Protein AF-A0A1I4BAZ9-F1 (afdb_monomer_lite)

pLDDT: mean 80.45, std 16.32, range [43.22, 97.88]

Radius of gyration: 37.81 Å; chains: 1; bounding box: 93×42×81 Å

Sequence (143 aa):
MADNDIRTERDSPAAAGTAEGVRMNPSLPPLSSFLSPGDDHRLRDMLAFAMAVEAGRPLAPNGLDTLRRDADAALEGYAFRSLHNRVEEIRLAAVQEHIGRLRAPPGFVTLVNANLVALVLLAAAAALGWRHYGPALVAWVGS

Foldseek 3Di:
DDDDDDDDPDDDDDPPPPPPDPPPPPQQDDLVVQDDPDPVCRQLSVQLSVVSVVVVDRDDPPNSVVSSVVSVVVVVVVVVVVVVVVVVVVVVVVVVVVCVPDDDDPDPVRVVVVVVVVVVVVVVVVVVCCVVCVVVVVVVVVD

Organism: NCBI:txid1123062

Structure (mmCIF, N/CA/C/O backbone):
data_AF-A0A1I4BAZ9-F1
#
_entry.id   AF-A0A1I4BAZ9-F1
#
loop_
_atom_site.group_PDB
_atom_site.id
_atom_site.type_symbol
_atom_site.label_atom_id
_atom_site.label_alt_id
_atom_site.label_comp_id
_atom_site.label_asym_id
_atom_site.label_entity_id
_atom_site.label_seq_id
_atom_site.pdbx_PDB_ins_code
_atom_site.Cartn_x
_atom_site.Cartn_y
_atom_site.Cartn_z
_atom_site.occupancy
_atom_site.B_iso_or_equiv
_atom_site.auth_seq_id
_atom_site.auth_comp_id
_atom_site.auth_asym_id
_atom_site.auth_atom_id
_atom_site.pdbx_PDB_model_num
ATOM 1 N N . MET A 1 1 ? -7.358 -32.142 -22.801 1.00 48.44 1 MET A N 1
ATOM 2 C CA . MET A 1 1 ? -8.438 -33.019 -22.314 1.00 48.44 1 MET A CA 1
ATOM 3 C C . MET A 1 1 ? -7.853 -33.860 -21.192 1.00 48.44 1 MET A C 1
ATOM 5 O O . MET A 1 1 ? -7.241 -34.884 -21.448 1.00 48.44 1 MET A O 1
ATOM 9 N N . ALA A 1 2 ? -7.907 -33.306 -19.985 1.00 49.78 2 ALA A N 1
ATOM 10 C CA . ALA A 1 2 ? -7.611 -33.957 -18.717 1.00 49.78 2 ALA A CA 1
ATOM 11 C C . ALA A 1 2 ? -8.390 -33.143 -17.678 1.00 49.78 2 ALA A C 1
ATOM 13 O O . ALA A 1 2 ? -8.004 -32.020 -17.352 1.00 49.78 2 ALA A O 1
ATOM 14 N N . ASP A 1 3 ? -9.559 -33.673 -17.323 1.00 46.81 3 ASP A N 1
ATOM 15 C CA . ASP A 1 3 ? -10.382 -33.255 -16.192 1.00 46.81 3 ASP A CA 1
ATOM 16 C C . ASP A 1 3 ? -9.546 -33.319 -14.918 1.00 46.81 3 ASP A C 1
ATOM 18 O O . ASP A 1 3 ? -8.847 -34.307 -14.687 1.00 46.81 3 ASP A O 1
ATOM 22 N N . ASN A 1 4 ? -9.635 -32.290 -14.080 1.00 58.25 4 ASN A N 1
ATOM 23 C CA . ASN A 1 4 ? -9.229 -32.414 -12.689 1.00 58.25 4 ASN A CA 1
ATOM 24 C C . ASN A 1 4 ? -10.391 -31.938 -11.824 1.00 58.25 4 ASN A C 1
ATOM 26 O O . ASN A 1 4 ? -10.557 -30.758 -11.516 1.00 58.25 4 ASN A O 1
ATOM 30 N N . ASP A 1 5 ? -11.237 -32.920 -11.555 1.00 52.50 5 ASP A N 1
ATOM 31 C CA . ASP A 1 5 ? -12.464 -32.874 -10.793 1.00 52.50 5 ASP A CA 1
ATOM 32 C C . ASP A 1 5 ? -12.110 -33.230 -9.341 1.00 52.50 5 ASP A C 1
ATOM 34 O O . ASP A 1 5 ? -11.953 -34.398 -9.001 1.00 52.50 5 ASP A O 1
ATOM 38 N N . ILE A 1 6 ? -11.903 -32.224 -8.485 1.00 53.84 6 ILE A N 1
ATOM 39 C CA . ILE A 1 6 ? -11.916 -32.407 -7.023 1.00 53.84 6 ILE A CA 1
ATOM 40 C C . ILE A 1 6 ? -12.786 -31.308 -6.418 1.00 53.84 6 ILE A C 1
ATOM 42 O O . ILE A 1 6 ? -12.346 -30.351 -5.781 1.00 53.84 6 ILE A O 1
ATOM 46 N N . ARG A 1 7 ? -14.082 -31.460 -6.668 1.00 53.50 7 ARG A N 1
ATOM 47 C CA . ARG A 1 7 ? -15.137 -31.062 -5.742 1.00 53.50 7 ARG A CA 1
ATOM 48 C C . ARG A 1 7 ? -15.241 -32.169 -4.683 1.00 53.50 7 ARG A C 1
ATOM 50 O O . ARG A 1 7 ? -15.092 -33.340 -5.019 1.00 53.50 7 ARG A O 1
ATOM 57 N N . THR A 1 8 ? -15.626 -31.796 -3.461 1.00 51.78 8 THR A N 1
ATOM 58 C CA . THR A 1 8 ? -16.147 -32.673 -2.381 1.00 51.78 8 THR A CA 1
ATOM 59 C C . THR A 1 8 ? -15.177 -33.050 -1.249 1.00 51.78 8 THR A C 1
ATOM 61 O O . THR A 1 8 ? -14.932 -34.216 -0.988 1.00 51.78 8 THR A O 1
ATOM 64 N N . GLU A 1 9 ? -14.744 -32.053 -0.473 1.00 45.75 9 GLU A N 1
ATOM 65 C CA . GLU A 1 9 ? -14.636 -32.198 0.992 1.00 45.75 9 GLU A CA 1
ATOM 66 C C . GLU A 1 9 ? -15.416 -31.048 1.652 1.00 45.75 9 GLU A C 1
ATOM 68 O O . GLU A 1 9 ? -14.879 -30.090 2.203 1.00 45.75 9 GLU A O 1
ATOM 73 N N . ARG A 1 10 ? -16.742 -31.108 1.507 1.00 52.75 10 ARG A N 1
ATOM 74 C CA . ARG A 1 10 ? -17.669 -30.576 2.507 1.00 52.75 10 ARG A CA 1
ATOM 75 C C . ARG A 1 10 ? -18.222 -31.775 3.264 1.00 52.75 10 ARG A C 1
ATOM 77 O O . ARG A 1 10 ? -18.511 -32.792 2.644 1.00 52.75 10 ARG A O 1
ATOM 84 N N . ASP A 1 11 ? -18.399 -31.565 4.561 1.00 46.97 11 ASP A N 1
ATOM 85 C CA . ASP A 1 11 ? -19.105 -32.403 5.532 1.00 46.97 11 ASP A CA 1
ATOM 86 C C . ASP A 1 11 ? -18.276 -33.484 6.237 1.00 46.97 11 ASP A C 1
ATOM 88 O O . ASP A 1 11 ? -18.336 -34.671 5.937 1.00 46.97 11 ASP A O 1
ATOM 92 N N . SER A 1 12 ? -17.596 -33.050 7.302 1.00 54.53 12 SER A N 1
ATOM 93 C CA . SER A 1 12 ? -17.443 -33.865 8.507 1.00 54.53 12 SER A CA 1
ATOM 94 C C . SER A 1 12 ? -18.039 -33.090 9.691 1.00 54.53 12 SER A C 1
ATOM 96 O O . SER A 1 12 ? -17.448 -32.098 10.130 1.00 54.53 12 SER A O 1
ATOM 98 N N . PRO A 1 13 ? -19.246 -33.447 10.168 1.00 56.94 13 PRO A N 1
ATOM 99 C CA . PRO A 1 13 ? -19.815 -32.892 11.383 1.00 56.94 13 PRO A CA 1
ATOM 100 C C . PRO A 1 13 ? -19.399 -33.727 12.606 1.00 56.94 13 PRO A C 1
ATOM 102 O O . PRO A 1 13 ? -19.162 -34.926 12.512 1.00 56.94 13 PRO A O 1
ATOM 105 N N . ALA A 1 14 ? -19.423 -33.075 13.770 1.00 48.97 14 ALA A N 1
ATOM 106 C CA . ALA A 1 14 ? -19.336 -33.658 15.111 1.00 48.97 14 ALA A CA 1
ATOM 107 C C . ALA A 1 14 ? -17.937 -34.032 15.642 1.00 48.97 14 ALA A C 1
ATOM 109 O O . ALA A 1 14 ? -17.623 -35.188 15.904 1.00 48.97 14 ALA A O 1
ATOM 110 N N . ALA A 1 15 ? -17.185 -33.004 16.036 1.00 46.72 15 ALA A N 1
ATOM 111 C CA . ALA A 1 15 ? -16.660 -32.998 17.398 1.00 46.72 15 ALA A CA 1
ATOM 112 C C . ALA A 1 15 ? -17.481 -31.978 18.188 1.00 46.72 15 ALA A C 1
ATOM 114 O O . ALA A 1 15 ? -17.229 -30.775 18.143 1.00 46.72 15 ALA A O 1
ATOM 115 N N . ALA A 1 16 ? -18.521 -32.475 18.861 1.00 50.88 16 ALA A N 1
ATOM 116 C CA . ALA A 1 16 ? -19.204 -31.766 19.928 1.00 50.88 16 ALA A CA 1
ATOM 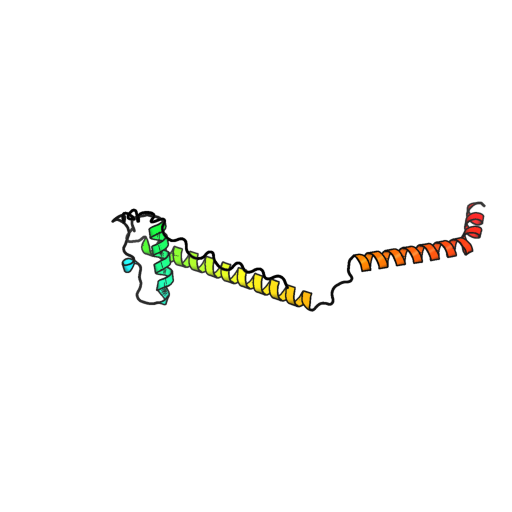117 C C . ALA A 1 16 ? -18.197 -31.558 21.068 1.00 50.88 16 ALA A C 1
ATOM 119 O O . ALA A 1 16 ? -18.148 -32.317 22.032 1.00 50.88 16 ALA A O 1
ATOM 120 N N . GLY A 1 17 ? -17.347 -30.543 20.913 1.00 47.84 17 GLY A N 1
ATOM 121 C CA . GLY A 1 17 ? -16.691 -29.890 22.025 1.00 47.84 17 GLY A CA 1
ATOM 122 C C . GLY A 1 17 ? -17.799 -29.257 22.837 1.00 47.84 17 GLY A C 1
ATOM 123 O O . GLY A 1 17 ? -18.375 -28.247 22.436 1.00 47.84 17 GLY A O 1
ATOM 124 N N . THR A 1 18 ? -18.161 -29.954 23.906 1.00 43.22 18 THR A N 1
ATOM 125 C CA . THR A 1 18 ? -18.930 -29.491 25.049 1.00 43.22 18 THR A CA 1
ATOM 126 C C . THR A 1 18 ? -18.862 -27.973 25.131 1.00 43.22 18 THR A C 1
ATOM 128 O O . THR A 1 18 ? -17.780 -27.411 25.296 1.00 43.22 18 THR A O 1
ATOM 131 N N . ALA A 1 19 ? -20.016 -27.317 24.988 1.00 47.78 19 ALA A N 1
ATOM 132 C CA . ALA A 1 19 ? -20.206 -25.946 25.424 1.00 47.78 19 ALA A CA 1
ATOM 133 C C . ALA A 1 19 ? -19.996 -25.937 26.942 1.00 47.78 19 ALA A C 1
ATOM 135 O O . ALA A 1 19 ? -20.938 -25.989 27.731 1.00 47.78 19 ALA A O 1
ATOM 136 N N . GLU A 1 20 ? -18.732 -25.990 27.345 1.00 45.12 20 GLU A N 1
ATOM 137 C CA . GLU A 1 20 ? -18.284 -25.722 28.688 1.00 45.12 20 GLU A CA 1
ATOM 138 C C . GLU A 1 20 ? -18.695 -24.283 28.920 1.00 45.12 20 GLU A C 1
ATOM 140 O O . GLU A 1 20 ? -18.158 -23.358 28.308 1.00 45.12 20 GLU A O 1
ATOM 145 N N . GLY A 1 21 ? -19.799 -24.143 29.657 1.00 49.03 21 GLY A N 1
ATOM 146 C CA . GLY A 1 21 ? -20.465 -22.879 29.862 1.00 49.03 21 GLY A CA 1
ATOM 147 C C . GLY A 1 21 ? -19.416 -21.836 30.183 1.00 49.03 21 GLY A C 1
ATOM 148 O O . GLY A 1 21 ? -18.731 -21.946 31.203 1.00 49.03 21 GLY A O 1
ATOM 149 N N . VAL A 1 22 ? -19.300 -20.842 29.298 1.00 51.00 22 VAL A N 1
ATOM 150 C CA . VAL A 1 22 ? -18.713 -19.552 29.629 1.00 51.00 22 VAL A CA 1
ATOM 151 C C . VAL A 1 22 ? -19.459 -19.139 30.883 1.00 51.00 22 VAL A C 1
ATOM 153 O O . VAL A 1 22 ? -20.616 -18.720 30.818 1.00 51.00 22 VAL A O 1
ATOM 156 N N . ARG A 1 23 ? -18.850 -19.398 32.045 1.00 50.19 23 ARG A N 1
ATOM 157 C CA . ARG A 1 23 ? -19.359 -18.952 33.329 1.00 50.19 23 ARG A CA 1
ATOM 158 C C . ARG A 1 23 ? -19.382 -17.446 33.178 1.00 50.19 23 ARG A C 1
ATOM 160 O O . ARG A 1 23 ? -18.326 -16.821 33.238 1.00 50.19 23 ARG A O 1
ATOM 167 N N . MET A 1 24 ? -20.554 -16.892 32.863 1.00 48.84 24 MET A N 1
ATOM 168 C CA . MET A 1 24 ? -20.746 -15.455 32.821 1.00 48.84 24 MET A CA 1
ATOM 169 C C . MET A 1 24 ? -20.295 -14.967 34.183 1.00 48.84 24 MET A C 1
ATOM 171 O O . MET A 1 24 ? -20.923 -15.275 35.196 1.00 48.84 24 MET A O 1
ATOM 175 N N . ASN A 1 25 ? -19.146 -14.302 34.212 1.00 50.56 25 ASN A N 1
ATOM 176 C CA . ASN A 1 25 ? -18.679 -13.650 35.410 1.00 50.56 25 ASN A CA 1
ATOM 177 C C . ASN A 1 25 ? -19.767 -12.610 35.725 1.00 50.56 25 ASN A C 1
ATOM 179 O O . ASN A 1 25 ? -19.992 -11.727 34.891 1.00 50.56 25 ASN A O 1
ATOM 183 N N . PRO A 1 26 ? -20.496 -12.714 36.852 1.00 55.41 26 PRO A N 1
ATOM 184 C CA . PRO A 1 26 ? -21.642 -11.847 37.150 1.00 55.41 26 PRO A CA 1
ATOM 185 C C . PRO A 1 26 ? -21.246 -10.373 37.368 1.00 55.41 26 PRO A C 1
ATOM 187 O O . PRO A 1 26 ? -22.077 -9.548 37.728 1.00 55.41 26 PRO A O 1
ATOM 190 N N . SER A 1 27 ? -19.970 -10.046 37.163 1.00 62.97 27 SER A N 1
ATOM 191 C CA . SER A 1 27 ? -19.364 -8.724 37.250 1.00 62.97 27 SER A CA 1
ATOM 192 C C . SER A 1 27 ? -19.258 -7.989 35.909 1.00 62.97 27 SER A C 1
ATOM 194 O O . SER A 1 27 ? -18.817 -6.838 35.898 1.00 62.97 27 SER A O 1
ATOM 196 N N . LEU A 1 28 ? -19.628 -8.617 34.785 1.00 64.31 28 LEU A N 1
ATOM 197 C CA . LEU A 1 28 ? -19.595 -7.952 33.483 1.00 64.31 28 LEU A CA 1
ATOM 198 C C . LEU A 1 28 ? -20.835 -7.060 33.291 1.00 64.31 28 LEU A C 1
ATOM 200 O O . LEU A 1 28 ? -21.960 -7.509 33.524 1.00 64.31 28 LEU A O 1
ATOM 204 N N . PRO A 1 29 ? -20.655 -5.800 32.859 1.00 73.38 29 PRO A N 1
ATOM 205 C CA . PRO A 1 29 ? -21.768 -4.897 32.595 1.00 73.38 29 PRO A CA 1
ATOM 206 C C . PRO A 1 29 ? -22.611 -5.397 31.405 1.00 73.38 29 PRO A C 1
ATOM 208 O O . PRO A 1 29 ? -22.056 -5.923 30.437 1.00 73.38 29 PRO A O 1
ATOM 211 N N . PRO A 1 30 ? -23.947 -5.244 31.434 1.00 81.50 30 PRO A N 1
ATOM 212 C CA . PRO A 1 30 ? -24.805 -5.669 30.333 1.00 81.50 30 PRO A CA 1
ATOM 213 C C . PRO A 1 30 ? -24.616 -4.771 29.101 1.00 81.50 30 PRO A C 1
ATOM 215 O O . PRO A 1 30 ? -24.491 -3.559 29.228 1.00 81.50 30 PRO A O 1
ATOM 218 N N . LEU A 1 31 ? -24.676 -5.332 27.886 1.00 80.50 31 LEU A N 1
ATOM 219 C CA . LEU A 1 31 ? -24.537 -4.565 26.631 1.00 80.50 31 LEU A CA 1
ATOM 220 C C . LEU A 1 31 ? -25.509 -3.373 26.549 1.00 80.50 31 LEU A C 1
ATOM 222 O O . LEU A 1 31 ? -25.163 -2.316 26.028 1.00 80.50 31 LEU A O 1
ATOM 226 N N . SER A 1 32 ? -26.711 -3.516 27.109 1.00 83.06 32 SER A N 1
ATOM 227 C CA . SER A 1 32 ? -27.712 -2.449 27.156 1.00 83.06 32 SER A CA 1
ATOM 228 C C . SER A 1 32 ? -27.247 -1.194 27.899 1.00 83.06 32 SER A C 1
ATOM 230 O O . SER A 1 32 ? -27.750 -0.119 27.592 1.00 83.06 32 SER A O 1
ATOM 232 N N . SER A 1 33 ? -26.279 -1.283 28.822 1.00 79.00 33 SER A N 1
ATOM 233 C CA . SER A 1 33 ? -25.729 -0.104 29.507 1.00 79.00 33 SER A CA 1
ATOM 234 C C . SER A 1 33 ? -24.764 0.708 28.641 1.00 79.00 33 SER A C 1
ATOM 236 O O . SER A 1 33 ? -24.425 1.830 29.005 1.00 79.00 33 SER A O 1
ATOM 238 N N . PHE A 1 34 ? -24.302 0.151 27.518 1.00 79.56 34 PHE A N 1
ATOM 239 C CA . PHE A 1 34 ? -23.405 0.833 26.583 1.00 79.56 34 PHE A CA 1
ATOM 240 C C . PHE A 1 34 ? -24.150 1.502 25.437 1.00 79.56 34 PHE A C 1
ATOM 242 O O . PHE A 1 34 ? -23.650 2.493 24.912 1.00 79.56 34 PHE A O 1
ATOM 249 N N . LEU A 1 35 ? -25.315 0.980 25.051 1.00 85.25 35 LEU A N 1
ATOM 250 C CA . LEU A 1 35 ? -26.034 1.432 23.864 1.00 85.25 35 LEU A CA 1
ATOM 251 C C . LEU A 1 35 ? -26.648 2.818 24.076 1.00 85.25 35 LEU A C 1
ATOM 253 O O . LEU A 1 35 ? -27.583 2.994 24.857 1.00 85.25 35 LEU A O 1
ATOM 257 N N . SER A 1 36 ? -26.137 3.796 23.336 1.00 83.62 36 SER A N 1
ATOM 258 C CA . SER A 1 36 ? -26.752 5.113 23.200 1.00 83.62 36 SER A CA 1
ATOM 259 C C . SER A 1 36 ? -27.933 5.045 22.221 1.00 83.62 36 SER A C 1
ATOM 261 O O . SER A 1 36 ? -27.903 4.255 21.275 1.00 83.62 36 SER A O 1
ATOM 263 N N . PRO A 1 37 ? -28.979 5.867 22.399 1.00 80.44 37 PRO A N 1
ATOM 264 C CA . PRO A 1 37 ? -30.038 5.976 21.404 1.00 80.44 37 PRO A CA 1
ATOM 265 C C . PRO A 1 37 ? -29.481 6.582 20.103 1.00 80.44 37 PRO A C 1
ATOM 267 O O . PRO A 1 37 ? -28.934 7.683 20.120 1.00 80.44 37 PRO A O 1
ATOM 270 N N . GLY A 1 38 ? -29.634 5.861 18.988 1.00 79.38 38 GLY A N 1
ATOM 271 C CA . GLY A 1 38 ? -29.206 6.285 17.648 1.00 79.38 38 GLY A CA 1
ATOM 272 C C . GLY A 1 38 ? -28.196 5.338 16.992 1.00 79.38 38 GLY A C 1
ATOM 273 O O . GLY A 1 38 ? -27.339 4.757 17.658 1.00 79.38 38 GLY A O 1
ATOM 274 N N . ASP A 1 39 ? -28.292 5.184 15.669 1.00 80.31 39 ASP A N 1
ATOM 275 C CA . ASP A 1 39 ? -27.444 4.255 14.907 1.00 80.31 39 ASP A CA 1
ATOM 276 C C . ASP A 1 39 ? -25.990 4.742 14.773 1.00 80.31 39 ASP A C 1
ATOM 278 O O . ASP A 1 39 ? -25.069 3.923 14.754 1.00 80.31 39 ASP A O 1
ATOM 282 N N . ASP A 1 40 ? -25.762 6.058 14.783 1.00 83.94 40 ASP A N 1
ATOM 283 C CA . ASP A 1 40 ? -24.436 6.666 14.584 1.00 83.94 40 ASP A CA 1
ATOM 284 C C . ASP A 1 40 ? -23.436 6.325 15.702 1.00 83.94 40 ASP A C 1
ATOM 286 O O . ASP A 1 40 ? -22.225 6.286 15.488 1.00 83.94 40 ASP A O 1
ATOM 290 N N . HIS A 1 41 ? -23.929 6.036 16.908 1.00 89.31 41 HIS A N 1
ATOM 291 C CA . HIS A 1 41 ? -23.098 5.683 18.065 1.00 89.31 41 HIS A CA 1
ATOM 292 C C . HIS A 1 41 ? -22.993 4.178 18.295 1.00 89.31 41 HIS A C 1
ATOM 294 O O . HIS A 1 41 ? -22.190 3.730 19.114 1.00 89.31 41 HIS A O 1
ATOM 300 N N . ARG A 1 42 ? -23.760 3.382 17.546 1.00 90.00 42 ARG A N 1
ATOM 301 C CA . ARG A 1 42 ? -23.883 1.944 17.769 1.00 90.00 42 ARG A CA 1
ATOM 302 C C . ARG A 1 42 ? -22.561 1.213 17.580 1.00 90.00 42 ARG A C 1
ATOM 304 O O . ARG A 1 42 ? -22.226 0.355 18.389 1.00 90.00 42 ARG A O 1
ATOM 311 N N . LEU A 1 43 ? -21.795 1.563 16.546 1.00 91.06 43 LEU A N 1
ATOM 312 C CA . LEU A 1 43 ? -20.502 0.928 16.276 1.00 91.06 43 LEU A CA 1
ATOM 313 C C . LEU A 1 43 ? -19.487 1.225 17.388 1.00 91.06 43 LEU A C 1
ATOM 315 O O . LEU A 1 43 ? -18.819 0.312 17.872 1.00 91.06 43 LEU A O 1
ATOM 319 N N . ARG A 1 44 ? -19.422 2.488 17.825 1.00 93.12 44 ARG A N 1
ATOM 320 C CA . ARG A 1 44 ? -18.574 2.916 18.942 1.00 93.12 44 ARG A CA 1
ATOM 321 C C . ARG A 1 44 ? -18.946 2.187 20.224 1.00 93.12 44 ARG A C 1
ATOM 323 O O . ARG A 1 44 ? -18.071 1.650 20.893 1.00 93.12 44 ARG A O 1
ATOM 330 N N . ASP A 1 45 ? -20.231 2.150 20.555 1.00 91.50 45 ASP A N 1
ATOM 331 C CA . ASP A 1 45 ? -20.718 1.547 21.792 1.00 91.50 45 ASP A CA 1
ATOM 332 C C . ASP A 1 45 ? -20.513 0.022 21.798 1.00 91.50 45 ASP A C 1
ATOM 334 O O . ASP A 1 45 ? -20.137 -0.546 22.824 1.00 91.50 45 ASP A O 1
ATOM 338 N N . MET A 1 46 ? -20.659 -0.643 20.643 1.00 92.56 46 MET A N 1
ATOM 339 C CA . MET A 1 46 ? -20.314 -2.061 20.485 1.00 92.56 46 MET A CA 1
ATOM 340 C C . MET A 1 46 ? -18.814 -2.319 20.656 1.00 92.56 46 MET A C 1
ATOM 342 O O . MET A 1 46 ? -18.440 -3.297 21.303 1.00 92.56 46 MET A O 1
ATOM 346 N N . LEU A 1 47 ? -17.953 -1.455 20.114 1.00 92.88 47 LEU A N 1
ATOM 347 C CA . LEU A 1 47 ? -16.506 -1.595 20.268 1.00 92.88 47 LEU A CA 1
ATOM 348 C C . LEU A 1 47 ? -16.061 -1.316 21.712 1.00 92.88 47 LEU A C 1
ATOM 350 O O . LEU A 1 47 ? -15.266 -2.073 22.261 1.00 92.88 47 LEU A O 1
ATOM 354 N N . ALA A 1 48 ? -16.615 -0.283 22.351 1.00 90.25 48 ALA A N 1
ATOM 355 C CA . ALA A 1 48 ? -16.380 0.029 23.761 1.00 90.25 48 ALA A CA 1
ATOM 356 C C . ALA A 1 48 ? -16.781 -1.141 24.672 1.00 90.25 48 ALA A C 1
ATOM 358 O O . ALA A 1 48 ? -16.038 -1.498 25.586 1.00 90.25 48 ALA A O 1
ATOM 359 N N . PHE A 1 49 ? -17.920 -1.781 24.389 1.00 90.50 49 PHE A N 1
ATOM 360 C CA . PHE A 1 49 ? -18.339 -2.996 25.081 1.00 90.50 49 PHE A CA 1
ATOM 361 C C . PHE A 1 49 ? -17.367 -4.159 24.847 1.00 90.50 49 PHE A C 1
ATOM 363 O O . PHE A 1 49 ? -16.954 -4.805 25.807 1.00 90.50 49 PHE A O 1
ATOM 370 N N . ALA A 1 50 ? -16.964 -4.414 23.599 1.00 90.94 50 ALA A N 1
ATOM 371 C CA . ALA A 1 50 ? -16.018 -5.483 23.280 1.00 90.94 50 ALA A CA 1
ATOM 372 C C . ALA A 1 50 ? -14.681 -5.301 24.018 1.00 90.94 50 ALA A C 1
ATOM 374 O O . ALA A 1 50 ? -14.191 -6.249 24.627 1.00 90.94 50 ALA A O 1
ATOM 375 N N . MET A 1 51 ? -14.149 -4.075 24.058 1.00 91.56 51 MET A N 1
ATOM 376 C CA . MET A 1 51 ? -12.939 -3.751 24.821 1.00 91.56 51 MET A CA 1
ATOM 377 C C . MET A 1 51 ? -13.123 -3.942 26.331 1.00 91.56 51 MET A C 1
ATOM 379 O O . MET A 1 51 ? -12.213 -4.417 27.006 1.00 91.56 51 MET A O 1
ATOM 383 N N . ALA A 1 52 ? -14.300 -3.615 26.876 1.00 89.31 52 ALA A N 1
ATOM 384 C CA . ALA A 1 52 ? -14.606 -3.857 28.285 1.00 89.31 52 ALA A CA 1
ATOM 385 C C . ALA A 1 52 ? -14.625 -5.358 28.622 1.00 89.31 52 ALA A C 1
ATOM 387 O O . ALA A 1 52 ? -14.087 -5.770 29.652 1.00 89.31 52 ALA A O 1
ATOM 388 N N . VAL A 1 53 ? -15.222 -6.170 27.741 1.00 89.81 53 VAL A N 1
ATOM 389 C CA . VAL A 1 53 ? -15.272 -7.633 27.868 1.00 89.81 53 VAL A CA 1
ATOM 390 C C . VAL A 1 53 ? -13.872 -8.233 27.766 1.00 89.81 53 VAL A C 1
ATOM 392 O O . VAL A 1 53 ? -13.508 -9.053 28.606 1.00 89.81 53 VAL A O 1
ATOM 395 N N . GLU A 1 54 ? -13.072 -7.797 26.793 1.00 89.50 54 GLU A N 1
ATOM 396 C CA . GLU A 1 54 ? -11.695 -8.262 26.592 1.00 89.50 54 GLU A CA 1
ATOM 397 C C . GLU A 1 54 ? -10.788 -7.909 27.777 1.00 89.50 54 GLU A C 1
ATOM 399 O O . GLU A 1 54 ? -10.001 -8.738 28.233 1.00 89.50 54 GLU A O 1
ATOM 404 N N . ALA A 1 55 ? -10.939 -6.708 28.340 1.00 88.12 55 ALA A N 1
ATOM 405 C CA . ALA A 1 55 ? -10.176 -6.288 29.509 1.00 88.12 55 ALA A CA 1
ATOM 406 C C . ALA A 1 55 ? -10.537 -7.077 30.781 1.00 88.12 55 ALA A C 1
ATOM 408 O O . ALA A 1 55 ? -9.756 -7.076 31.736 1.00 88.12 55 ALA A O 1
ATOM 409 N N . GLY A 1 56 ? -11.716 -7.711 30.831 1.00 83.25 56 GLY A N 1
ATOM 410 C CA . GLY A 1 56 ? -12.184 -8.494 31.977 1.00 83.25 56 GLY A CA 1
ATOM 411 C C . GLY A 1 56 ? -12.313 -7.689 33.276 1.00 83.25 56 GLY A C 1
ATOM 412 O O . GLY A 1 56 ? -12.251 -8.264 34.364 1.00 83.25 56 GLY A O 1
ATOM 413 N N . ARG A 1 57 ? -12.444 -6.356 33.191 1.00 74.88 57 ARG A N 1
ATOM 414 C CA . ARG A 1 57 ? -12.480 -5.458 34.358 1.00 74.88 57 ARG A CA 1
ATOM 415 C C . ARG A 1 57 ? -13.914 -5.067 34.723 1.00 74.88 57 ARG A C 1
ATOM 417 O O . ARG A 1 57 ? -14.710 -4.789 33.827 1.00 74.88 57 ARG A O 1
ATOM 424 N N . PRO A 1 58 ? -14.243 -4.973 36.026 1.00 71.31 58 PRO A N 1
ATOM 425 C CA . PRO A 1 58 ? -15.514 -4.409 36.460 1.00 71.31 58 PRO A CA 1
ATOM 426 C C . PRO A 1 58 ? -15.597 -2.933 36.053 1.00 71.31 58 PRO A C 1
ATOM 428 O O . PRO A 1 58 ? -14.643 -2.169 36.223 1.00 71.31 58 PRO A O 1
ATOM 431 N N . LEU A 1 59 ? -16.741 -2.539 35.496 1.00 72.56 59 LEU A N 1
ATOM 432 C CA . LEU A 1 59 ? -16.947 -1.202 34.951 1.00 72.56 59 LEU A CA 1
ATOM 433 C C . LEU A 1 59 ? -17.113 -0.188 36.091 1.00 72.56 59 LEU A C 1
ATOM 435 O O . LEU A 1 59 ? -18.102 -0.216 36.822 1.00 72.56 59 LEU A O 1
ATOM 439 N N . ALA A 1 60 ? -16.148 0.718 36.251 1.00 76.44 60 ALA A N 1
ATOM 440 C CA . ALA A 1 60 ? -16.332 1.869 37.127 1.00 76.44 60 ALA A CA 1
ATOM 441 C C . ALA A 1 60 ? -17.382 2.824 36.516 1.00 76.44 60 ALA A C 1
ATOM 443 O O . ALA A 1 60 ? -17.420 2.950 35.289 1.00 76.44 60 ALA A O 1
ATOM 444 N N . PRO A 1 61 ? -18.173 3.560 37.324 1.00 68.31 61 PRO A N 1
ATOM 445 C CA . PRO A 1 61 ? -19.196 4.492 36.827 1.00 68.31 61 PRO A CA 1
ATOM 446 C C . PRO A 1 61 ? -18.669 5.524 35.817 1.00 68.31 61 PRO A C 1
ATOM 448 O O . PRO A 1 61 ? -19.390 5.920 34.910 1.00 68.31 61 PRO A O 1
ATOM 451 N N . ASN A 1 62 ? -17.390 5.900 35.930 1.00 76.31 62 ASN A N 1
ATOM 452 C CA . ASN A 1 62 ? -16.727 6.862 35.042 1.00 76.31 62 ASN A CA 1
ATOM 453 C C . ASN A 1 62 ? -15.891 6.195 33.927 1.00 76.31 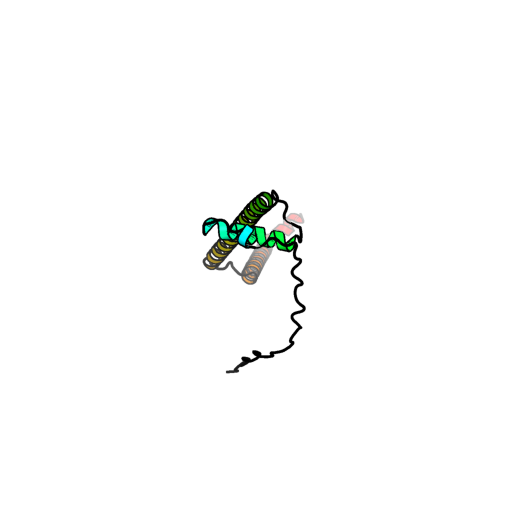62 ASN A C 1
ATOM 455 O O . ASN A 1 62 ? -15.310 6.887 33.096 1.00 76.31 62 ASN A O 1
ATOM 459 N N . GLY A 1 63 ? -15.784 4.860 33.915 1.00 82.94 63 GLY A N 1
ATOM 460 C CA . GLY A 1 63 ? -14.936 4.108 32.977 1.00 82.94 63 GLY A CA 1
ATOM 461 C C . GLY A 1 63 ? -15.551 3.923 31.586 1.00 82.94 63 GLY A C 1
ATOM 462 O O . GLY A 1 63 ? -14.850 3.609 30.626 1.00 82.94 63 GLY A O 1
ATOM 463 N N . LEU A 1 64 ? -16.862 4.134 31.461 1.00 85.69 64 LEU A N 1
ATOM 464 C CA . LEU A 1 64 ? -17.576 4.024 30.190 1.00 85.69 64 LEU A CA 1
ATOM 465 C C . LEU A 1 64 ? -17.138 5.113 29.197 1.00 85.69 64 LEU A C 1
ATOM 467 O O . LEU A 1 64 ? -16.893 4.822 28.030 1.00 85.69 64 LEU A O 1
ATOM 471 N N . ASP A 1 65 ? -16.986 6.354 29.663 1.00 88.69 65 ASP A N 1
ATOM 472 C CA . ASP A 1 65 ? -16.586 7.473 28.804 1.00 88.69 65 ASP A CA 1
ATOM 473 C C . ASP A 1 65 ? -15.144 7.334 28.318 1.00 88.69 65 ASP A C 1
ATOM 475 O O . ASP A 1 65 ? -14.840 7.685 27.178 1.00 88.69 65 ASP A O 1
ATOM 479 N N . THR A 1 66 ? -14.256 6.782 29.150 1.00 89.94 66 THR A N 1
ATOM 480 C CA . THR A 1 66 ? -12.889 6.461 28.725 1.00 89.94 66 THR A CA 1
ATOM 481 C C . THR A 1 66 ? -12.892 5.378 27.653 1.00 89.94 66 THR A C 1
ATOM 483 O O . THR A 1 66 ? -12.299 5.586 26.603 1.00 89.94 66 THR A O 1
ATOM 486 N N . LEU A 1 67 ? -13.660 4.298 27.832 1.00 89.44 67 LEU A N 1
ATOM 487 C CA . LEU A 1 67 ? -13.768 3.229 26.831 1.00 89.44 67 LEU A CA 1
ATOM 488 C C . LEU A 1 67 ? -14.386 3.706 25.513 1.00 89.44 67 LEU A C 1
ATOM 490 O O . LEU A 1 67 ? -13.992 3.246 24.446 1.00 89.44 67 LEU A O 1
ATOM 494 N N . ARG A 1 68 ? -15.343 4.638 25.566 1.00 91.06 68 ARG A N 1
ATOM 495 C CA . ARG A 1 68 ? -15.915 5.260 24.365 1.00 91.06 68 ARG A CA 1
ATOM 496 C C . ARG A 1 68 ? -14.899 6.125 23.626 1.00 91.06 68 ARG A C 1
ATOM 498 O O . ARG A 1 68 ? -14.833 6.042 22.406 1.00 91.06 68 ARG A O 1
ATOM 505 N N . ARG A 1 69 ? -14.090 6.912 24.342 1.00 92.69 69 ARG A N 1
ATOM 506 C CA . ARG A 1 69 ? -12.993 7.685 23.730 1.00 92.69 69 ARG A CA 1
ATOM 507 C C . ARG A 1 69 ? -11.926 6.774 23.131 1.00 92.69 69 ARG A C 1
ATOM 509 O O . ARG A 1 69 ? -11.460 7.043 22.030 1.00 92.69 69 ARG A O 1
ATOM 516 N N . ASP A 1 70 ? -11.590 5.689 23.820 1.00 92.69 70 ASP A N 1
ATOM 517 C CA . ASP A 1 70 ? -10.642 4.692 23.322 1.00 92.69 70 ASP A CA 1
ATOM 518 C C . ASP A 1 70 ? -11.197 3.986 22.073 1.00 92.69 70 ASP A C 1
ATOM 520 O O . ASP A 1 70 ? -10.465 3.770 21.107 1.00 92.69 70 ASP A O 1
ATOM 524 N N . ALA A 1 71 ? -12.505 3.699 22.042 1.00 93.50 71 ALA A N 1
ATOM 525 C CA . ALA A 1 71 ? -13.191 3.167 20.865 1.00 93.50 71 ALA A CA 1
ATOM 526 C C . ALA A 1 71 ? -13.147 4.133 19.685 1.00 93.50 71 ALA A C 1
ATOM 528 O O . ALA A 1 71 ? -12.836 3.706 18.575 1.00 93.50 71 ALA A O 1
ATOM 529 N N . ASP A 1 72 ? -13.410 5.418 19.915 1.00 95.12 72 ASP A N 1
ATOM 530 C CA . ASP A 1 72 ? -13.328 6.440 18.871 1.00 95.12 72 ASP A CA 1
ATOM 531 C C . ASP A 1 72 ? -11.902 6.549 18.312 1.00 95.12 72 ASP A C 1
ATOM 533 O O . ASP A 1 72 ? -11.712 6.477 17.098 1.00 95.12 72 ASP A O 1
ATOM 537 N N . ALA A 1 73 ? -10.885 6.597 19.178 1.00 95.75 73 ALA A N 1
ATOM 538 C CA . ALA A 1 73 ? -9.483 6.630 18.759 1.00 95.75 73 ALA A CA 1
ATOM 539 C C . ALA A 1 73 ? -9.072 5.369 17.975 1.00 95.75 73 ALA A C 1
ATOM 541 O O . ALA A 1 73 ? -8.342 5.448 16.982 1.00 95.75 73 ALA A O 1
ATOM 542 N N . ALA A 1 74 ? -9.554 4.193 18.387 1.00 94.62 74 ALA A N 1
ATOM 543 C CA . ALA A 1 74 ? -9.293 2.936 17.693 1.00 94.62 74 ALA A CA 1
ATOM 544 C C . ALA A 1 74 ? -9.976 2.879 16.317 1.00 94.62 74 ALA A C 1
ATOM 546 O O . ALA A 1 74 ? -9.348 2.451 15.342 1.00 94.62 74 ALA A O 1
ATOM 547 N N . LEU A 1 75 ? -11.232 3.330 16.219 1.00 94.88 75 LEU A N 1
ATOM 548 C CA . LEU A 1 75 ? -11.975 3.411 14.959 1.00 94.88 75 LEU A CA 1
ATOM 549 C C . LEU A 1 75 ? -11.320 4.394 13.993 1.00 94.88 75 LEU A C 1
ATOM 551 O O . LEU A 1 75 ? -11.120 4.052 12.829 1.00 94.88 75 LEU A O 1
ATOM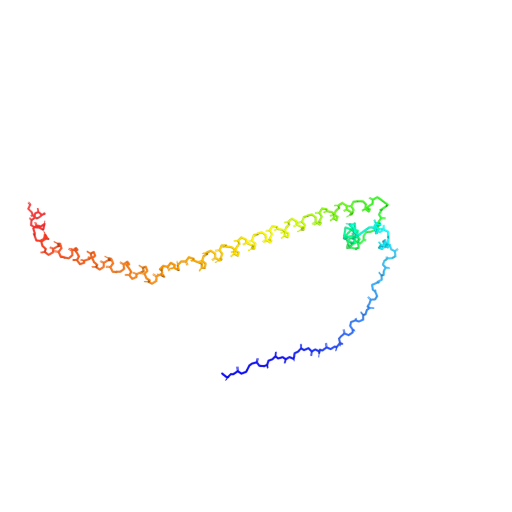 555 N N . GLU A 1 76 ? -10.925 5.573 14.470 1.00 94.69 76 GLU A N 1
ATOM 556 C CA . GLU A 1 76 ? -10.222 6.573 13.668 1.00 94.69 76 GLU A CA 1
ATOM 557 C C . GLU A 1 76 ? -8.875 6.033 13.170 1.00 94.69 76 GLU A C 1
ATOM 559 O O . GLU A 1 76 ? -8.587 6.058 11.970 1.00 94.69 76 GLU A O 1
ATOM 564 N N . GLY A 1 77 ? -8.079 5.437 14.062 1.00 94.62 77 GLY A N 1
ATOM 565 C CA . GLY A 1 77 ? -6.799 4.831 13.705 1.00 94.62 77 GLY A CA 1
ATOM 566 C C . GLY A 1 77 ? -6.936 3.652 12.735 1.00 94.62 77 GLY A C 1
ATOM 567 O O . GLY A 1 77 ? -6.047 3.412 11.911 1.00 94.62 77 GLY A O 1
ATOM 568 N N . TYR A 1 78 ? -8.028 2.889 12.804 1.00 94.25 78 TYR A N 1
ATOM 569 C CA . TYR A 1 78 ? -8.330 1.838 11.831 1.00 94.25 78 TYR A CA 1
ATOM 570 C C . TYR A 1 78 ? -8.772 2.419 10.484 1.00 94.25 78 TYR A C 1
ATOM 572 O O . TYR A 1 78 ? -8.250 2.005 9.449 1.00 94.25 78 TYR A O 1
ATOM 580 N N . ALA A 1 79 ? -9.681 3.396 10.483 1.00 94.81 79 ALA A N 1
ATOM 581 C CA . ALA A 1 79 ? -10.174 4.049 9.275 1.00 94.81 79 ALA A CA 1
ATOM 582 C C . ALA A 1 79 ? -9.035 4.717 8.496 1.00 94.81 79 ALA A C 1
ATOM 584 O O . ALA A 1 79 ? -8.927 4.526 7.285 1.00 94.81 79 ALA A O 1
ATOM 585 N N . PHE A 1 80 ? -8.133 5.413 9.195 1.00 95.75 80 PHE A N 1
ATOM 586 C CA . PHE A 1 80 ? -6.954 6.026 8.593 1.00 95.75 80 PHE A CA 1
ATOM 587 C C . PHE A 1 80 ? -6.048 4.988 7.922 1.00 95.75 80 PHE A C 1
ATOM 589 O O . PHE A 1 80 ? -5.698 5.134 6.752 1.00 95.75 80 PHE A O 1
ATOM 596 N N . ARG A 1 81 ? -5.714 3.897 8.627 1.00 94.38 81 ARG A N 1
ATOM 597 C CA . ARG A 1 81 ? -4.895 2.809 8.065 1.00 94.38 81 ARG A CA 1
ATOM 598 C C . ARG A 1 81 ? -5.572 2.137 6.877 1.00 94.38 81 ARG A C 1
ATOM 600 O O . ARG A 1 81 ? -4.921 1.880 5.872 1.00 94.38 81 ARG A O 1
ATOM 607 N N . SER A 1 82 ? -6.872 1.872 6.972 1.00 94.94 82 SER A N 1
ATOM 608 C CA . SER A 1 82 ? -7.638 1.258 5.887 1.00 94.94 82 SER A CA 1
ATOM 609 C C . SER A 1 82 ? -7.649 2.143 4.641 1.00 94.94 82 SER A C 1
ATOM 611 O O . SER A 1 82 ? -7.391 1.657 3.541 1.00 94.94 82 SER A O 1
ATOM 613 N N . LEU A 1 83 ? -7.879 3.449 4.810 1.00 95.44 83 LEU A N 1
ATOM 614 C CA . LEU A 1 83 ? -7.840 4.407 3.712 1.00 95.44 83 LEU A CA 1
ATOM 615 C C . LEU A 1 83 ? -6.442 4.489 3.098 1.00 95.44 83 LEU A C 1
ATOM 617 O O . LEU A 1 83 ? -6.318 4.430 1.879 1.00 95.44 83 LEU A O 1
ATOM 621 N N . HIS A 1 84 ? -5.398 4.577 3.923 1.00 93.25 84 HIS A N 1
ATOM 622 C CA . HIS A 1 84 ? -4.020 4.635 3.446 1.00 93.25 84 HIS A CA 1
ATOM 623 C C . HIS A 1 84 ? -3.644 3.383 2.644 1.00 93.25 84 HIS A C 1
ATOM 625 O O . HIS A 1 84 ? -3.139 3.503 1.530 1.00 93.25 84 HIS A O 1
ATOM 631 N N . ASN A 1 85 ? -3.984 2.195 3.150 1.00 93.94 85 ASN A N 1
ATOM 632 C CA . ASN A 1 85 ? -3.741 0.938 2.446 1.00 93.94 85 ASN A CA 1
ATOM 633 C C . ASN A 1 85 ? -4.462 0.903 1.094 1.00 93.94 85 ASN A C 1
ATOM 635 O O . ASN A 1 85 ? -3.849 0.575 0.084 1.00 93.94 85 ASN A O 1
ATOM 639 N N . ARG A 1 86 ? -5.734 1.316 1.046 1.00 94.12 86 ARG A N 1
ATOM 640 C CA . ARG A 1 86 ? -6.490 1.392 -0.214 1.00 94.12 86 ARG A CA 1
ATOM 641 C C . ARG A 1 86 ? -5.894 2.399 -1.193 1.00 94.12 86 ARG A C 1
ATOM 643 O O . ARG A 1 86 ? -5.878 2.142 -2.391 1.00 94.12 86 ARG A O 1
ATOM 650 N N . VAL A 1 87 ? -5.407 3.543 -0.715 1.00 95.50 87 VAL A N 1
ATOM 651 C CA . VAL A 1 87 ? -4.745 4.539 -1.570 1.00 95.50 87 VAL A CA 1
ATOM 652 C C . VAL A 1 87 ? -3.461 3.969 -2.172 1.00 95.50 87 VAL A C 1
ATOM 654 O O . VAL A 1 87 ? -3.244 4.122 -3.373 1.00 95.50 87 VAL A O 1
ATOM 657 N N . GLU A 1 88 ? -2.640 3.277 -1.382 1.00 93.38 88 GLU A N 1
ATOM 658 C CA . GLU A 1 88 ? -1.432 2.621 -1.894 1.00 93.38 88 GLU A CA 1
ATOM 659 C C . GLU A 1 88 ? -1.766 1.489 -2.876 1.00 93.38 88 GLU A C 1
ATOM 661 O O . GLU A 1 88 ? -1.136 1.392 -3.927 1.00 93.38 88 GLU A O 1
ATOM 666 N N . GLU A 1 89 ? -2.808 0.694 -2.619 1.00 94.00 89 GLU A N 1
ATOM 667 C CA . GLU A 1 89 ? -3.303 -0.317 -3.566 1.00 94.00 89 GLU A CA 1
ATOM 668 C C . GLU A 1 89 ? -3.711 0.307 -4.908 1.00 94.00 89 GLU A C 1
ATOM 670 O O . GLU A 1 89 ? -3.288 -0.164 -5.965 1.00 94.00 89 GLU A O 1
ATOM 675 N N . ILE A 1 90 ? -4.480 1.400 -4.884 1.00 93.69 90 ILE A N 1
ATOM 676 C CA . ILE A 1 90 ? -4.896 2.124 -6.095 1.00 93.69 90 ILE A CA 1
ATOM 677 C C . ILE A 1 90 ? -3.679 2.682 -6.832 1.00 93.69 90 ILE A C 1
ATOM 679 O O . ILE A 1 90 ? -3.601 2.606 -8.059 1.00 93.69 90 ILE A O 1
ATOM 683 N N . ARG A 1 91 ? -2.709 3.229 -6.098 1.00 93.44 91 ARG A N 1
ATOM 684 C CA . ARG A 1 91 ? -1.482 3.778 -6.675 1.00 93.44 91 ARG A CA 1
ATOM 685 C C . ARG A 1 91 ? -0.655 2.693 -7.359 1.00 93.44 91 ARG A C 1
ATOM 687 O O . ARG A 1 91 ? -0.201 2.903 -8.482 1.00 93.44 91 ARG A O 1
ATOM 694 N N . LEU A 1 92 ? -0.490 1.536 -6.722 1.00 94.50 92 LEU A N 1
ATOM 695 C CA . LEU A 1 92 ? 0.195 0.383 -7.309 1.00 94.50 92 LEU A CA 1
ATOM 696 C C . LEU A 1 92 ? -0.544 -0.135 -8.544 1.00 94.50 92 LEU A C 1
ATOM 698 O O . LEU A 1 92 ? 0.092 -0.362 -9.572 1.00 94.50 92 LEU A O 1
ATOM 702 N N . ALA A 1 93 ? -1.872 -0.243 -8.483 1.00 91.50 93 ALA A N 1
ATOM 703 C CA . ALA A 1 93 ? -2.692 -0.649 -9.619 1.00 91.50 93 ALA A CA 1
ATOM 704 C C . ALA A 1 93 ? -2.536 0.316 -10.807 1.00 91.50 93 ALA A C 1
ATOM 706 O O . ALA A 1 93 ? -2.313 -0.126 -11.933 1.00 91.50 93 ALA A O 1
ATOM 707 N N . ALA A 1 94 ? -2.557 1.628 -10.556 1.00 90.94 94 ALA A N 1
ATOM 708 C CA . ALA A 1 94 ? -2.363 2.646 -11.586 1.00 90.94 94 ALA A CA 1
ATOM 709 C C . ALA A 1 94 ? -0.955 2.598 -12.203 1.00 90.94 94 ALA A C 1
ATOM 711 O O . ALA A 1 94 ? -0.805 2.722 -13.420 1.00 90.94 94 ALA A O 1
ATOM 712 N N . VAL A 1 95 ? 0.087 2.389 -11.390 1.00 91.12 95 VAL A N 1
ATOM 713 C CA . VAL A 1 95 ? 1.464 2.219 -11.883 1.00 91.12 95 VAL A CA 1
ATOM 714 C C . VAL A 1 95 ? 1.581 0.956 -12.728 1.00 91.12 95 VAL A C 1
ATOM 716 O O . VAL A 1 95 ? 2.163 0.999 -13.811 1.00 91.12 95 VAL A O 1
ATOM 719 N N . GLN A 1 96 ? 1.011 -0.157 -12.276 1.00 89.38 96 GLN A N 1
ATOM 720 C CA . GLN A 1 96 ? 1.048 -1.416 -13.007 1.00 89.38 96 GLN A CA 1
ATOM 721 C C . GLN A 1 96 ? 0.299 -1.322 -14.338 1.00 89.38 96 GLN A C 1
ATOM 723 O O . GLN A 1 96 ? 0.798 -1.794 -15.360 1.00 89.38 96 GLN A O 1
ATOM 728 N N . GLU A 1 97 ? -0.851 -0.652 -14.356 1.00 85.31 97 GLU A N 1
ATOM 729 C CA . GLU A 1 97 ? -1.585 -0.363 -15.582 1.00 85.31 97 GLU A CA 1
ATOM 730 C C . GLU A 1 97 ? -0.766 0.526 -16.528 1.00 85.31 97 GLU A C 1
ATOM 732 O O . GLU A 1 97 ? -0.682 0.247 -17.724 1.00 85.31 97 GLU A O 1
ATOM 737 N N . HIS A 1 98 ? -0.106 1.564 -16.008 1.00 83.69 98 HIS A N 1
ATOM 738 C CA . HIS A 1 98 ? 0.741 2.441 -16.812 1.00 83.69 98 HIS A CA 1
ATOM 739 C C . HIS A 1 98 ? 1.942 1.698 -17.411 1.00 83.69 98 HIS A C 1
ATOM 741 O O . HIS A 1 98 ? 2.215 1.837 -18.603 1.00 83.69 98 HIS A O 1
ATOM 747 N N . ILE A 1 99 ? 2.617 0.856 -16.625 1.00 81.94 99 ILE A N 1
ATOM 748 C CA . ILE A 1 99 ? 3.706 -0.007 -17.104 1.00 81.94 99 ILE A CA 1
ATOM 749 C C . ILE A 1 99 ? 3.193 -0.971 -18.178 1.00 81.94 99 ILE A C 1
ATOM 751 O O . ILE A 1 99 ? 3.860 -1.146 -19.193 1.00 81.94 99 ILE A O 1
ATOM 755 N N . GLY A 1 100 ? 1.997 -1.540 -18.006 1.00 76.88 100 GLY A N 1
ATOM 756 C CA . GLY A 1 100 ? 1.369 -2.404 -19.008 1.00 76.88 100 GLY A CA 1
ATOM 757 C C . GLY A 1 100 ? 1.067 -1.702 -20.338 1.00 76.88 100 GLY A C 1
ATOM 758 O O . GLY A 1 100 ? 1.045 -2.354 -21.379 1.00 76.88 100 GLY A O 1
ATOM 759 N N . ARG A 1 101 ? 0.866 -0.376 -20.329 1.00 80.56 101 ARG A N 1
ATOM 760 C CA . ARG A 1 101 ? 0.668 0.438 -21.544 1.00 80.56 101 ARG A CA 1
ATOM 761 C C . ARG A 1 101 ? 1.976 0.885 -22.199 1.00 80.56 101 ARG A C 1
ATOM 763 O O . ARG A 1 101 ? 1.964 1.257 -23.373 1.00 80.56 101 ARG A O 1
ATOM 770 N N . LEU A 1 102 ? 3.092 0.886 -21.473 1.00 77.44 102 LEU A N 1
ATOM 771 C CA . LEU A 1 102 ? 4.397 1.201 -22.044 1.00 77.44 102 LEU A CA 1
ATOM 772 C C . LEU A 1 102 ? 4.879 0.020 -22.894 1.00 77.44 102 LEU A C 1
ATOM 774 O O . LEU A 1 102 ? 4.765 -1.143 -22.511 1.00 77.44 102 LEU A O 1
ATOM 778 N N . ARG A 1 103 ? 5.432 0.316 -24.077 1.00 72.06 103 ARG A N 1
ATOM 779 C CA . ARG A 1 103 ? 6.056 -0.709 -24.922 1.00 72.06 103 ARG A CA 1
ATOM 780 C C . ARG A 1 103 ? 7.151 -1.391 -24.105 1.00 72.06 103 ARG A C 1
ATOM 782 O O . ARG A 1 103 ? 8.022 -0.704 -23.576 1.00 72.06 103 ARG A O 1
ATOM 789 N N . ALA A 1 104 ? 7.092 -2.720 -24.016 1.00 72.69 104 ALA A N 1
ATOM 790 C CA . ALA A 1 104 ? 8.055 -3.495 -23.245 1.00 72.69 104 ALA A CA 1
ATOM 791 C C . ALA A 1 104 ? 9.492 -3.078 -23.6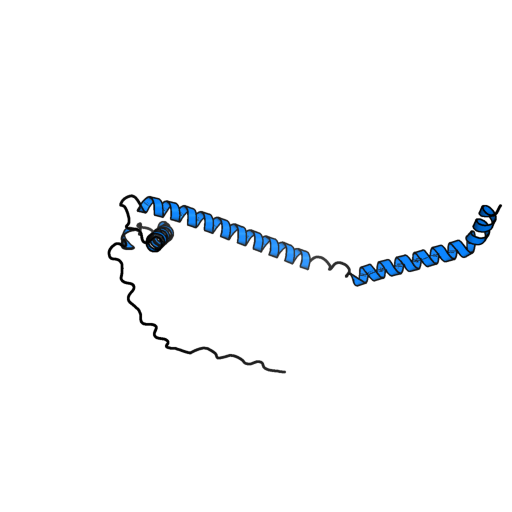19 1.00 72.69 104 ALA A C 1
ATOM 793 O O . ALA A 1 104 ? 9.802 -3.000 -24.818 1.00 72.69 104 ALA A O 1
ATOM 794 N N . PRO A 1 105 ? 10.358 -2.777 -22.631 1.00 74.88 105 PRO A N 1
ATOM 795 C CA . PRO A 1 105 ? 11.741 -2.432 -22.915 1.00 74.88 105 PRO A CA 1
ATOM 796 C C . PRO A 1 105 ? 12.422 -3.593 -23.655 1.00 74.88 105 PRO A C 1
ATOM 798 O O . PRO A 1 105 ? 12.023 -4.752 -23.484 1.00 74.88 105 PRO A O 1
ATOM 801 N N . PRO A 1 106 ? 13.440 -3.316 -24.492 1.00 80.44 106 PRO A N 1
ATOM 802 C CA . PRO A 1 106 ? 14.203 -4.375 -25.137 1.00 80.44 106 PRO A CA 1
ATOM 803 C C . PRO A 1 106 ? 14.729 -5.341 -24.070 1.00 80.44 106 PRO A C 1
ATOM 805 O O . PRO A 1 106 ? 15.314 -4.920 -23.073 1.00 80.44 106 PRO A O 1
ATOM 808 N N . GLY A 1 107 ? 14.480 -6.637 -24.268 1.00 85.94 107 GLY A N 1
ATOM 809 C CA . GLY A 1 107 ? 14.886 -7.662 -23.312 1.00 85.94 107 GLY A CA 1
ATOM 810 C C . GLY A 1 107 ? 16.401 -7.692 -23.113 1.00 85.94 107 GLY A C 1
ATOM 811 O O . GLY A 1 107 ? 17.165 -7.256 -23.976 1.00 85.94 107 GLY A O 1
ATOM 812 N N . PHE A 1 108 ? 16.846 -8.262 -21.991 1.00 86.25 108 PHE A N 1
ATOM 813 C CA . PHE A 1 108 ? 18.271 -8.403 -21.667 1.00 86.25 108 PHE A CA 1
ATOM 814 C C . PHE A 1 108 ? 19.078 -9.015 -22.824 1.00 86.25 108 PHE A C 1
ATOM 816 O O . PHE A 1 108 ? 20.121 -8.489 -23.196 1.00 86.25 108 PHE A O 1
ATOM 823 N N . VAL A 1 109 ? 18.549 -10.063 -23.465 1.00 89.81 109 VAL A N 1
ATOM 824 C CA . VAL A 1 109 ? 19.178 -10.713 -24.630 1.00 89.81 109 VAL A CA 1
ATOM 825 C C . VAL A 1 109 ? 19.338 -9.746 -25.805 1.00 89.81 109 VAL A C 1
ATOM 827 O O . VAL A 1 109 ? 20.373 -9.744 -26.466 1.00 89.81 109 VAL A O 1
ATOM 830 N N . THR A 1 110 ? 18.349 -8.883 -26.046 1.00 91.19 110 THR A N 1
ATOM 831 C CA . THR A 1 110 ? 18.418 -7.857 -27.092 1.00 91.19 110 THR A CA 1
ATOM 832 C C . THR A 1 110 ? 19.538 -6.857 -26.808 1.00 91.19 110 THR A C 1
ATOM 834 O O . THR A 1 110 ? 20.289 -6.517 -27.719 1.00 91.19 110 THR A O 1
ATOM 837 N N . LEU A 1 111 ? 19.699 -6.425 -25.553 1.00 91.69 111 LEU A N 1
ATOM 838 C CA . LEU A 1 111 ? 20.784 -5.525 -25.146 1.00 91.69 111 LEU A CA 1
ATOM 839 C C . LEU A 1 111 ? 22.160 -6.191 -25.254 1.00 91.69 111 LEU A C 1
ATOM 841 O O . LEU A 1 111 ? 23.097 -5.583 -25.769 1.00 91.69 111 LEU A O 1
ATOM 845 N N . VAL A 1 112 ? 22.280 -7.448 -24.820 1.00 95.19 112 VAL A N 1
ATOM 846 C CA . VAL A 1 112 ? 23.523 -8.225 -24.938 1.00 95.19 112 VAL A CA 1
ATOM 847 C C . VAL A 1 112 ? 23.916 -8.386 -26.403 1.00 95.19 112 VAL A C 1
ATOM 849 O O . VAL A 1 112 ? 25.059 -8.104 -26.755 1.00 95.19 112 VAL A O 1
ATOM 852 N N . ASN A 1 113 ? 22.972 -8.756 -27.271 1.00 95.50 113 ASN A N 1
ATOM 853 C CA . ASN A 1 113 ? 23.223 -8.885 -28.705 1.00 95.50 113 ASN A CA 1
ATOM 854 C C . ASN A 1 113 ? 23.627 -7.550 -29.335 1.00 95.50 113 ASN A C 1
ATOM 856 O O . ASN A 1 113 ? 24.583 -7.515 -30.103 1.00 95.50 113 ASN A O 1
ATOM 860 N N . ALA A 1 114 ? 22.952 -6.450 -28.990 1.00 94.62 114 ALA A N 1
ATOM 861 C CA . ALA A 1 114 ? 23.321 -5.123 -29.478 1.00 94.62 114 ALA A CA 1
ATOM 862 C C . ALA A 1 114 ? 24.759 -4.750 -29.083 1.00 94.62 114 ALA A C 1
ATOM 864 O O . ALA A 1 114 ? 25.519 -4.253 -29.914 1.00 94.62 114 ALA A O 1
ATOM 865 N N . ASN A 1 115 ? 25.160 -5.047 -27.844 1.00 96.94 115 ASN A N 1
ATOM 866 C CA . ASN A 1 115 ? 26.516 -4.780 -27.373 1.00 96.94 115 ASN A CA 1
ATOM 867 C C . ASN A 1 115 ? 27.556 -5.676 -28.067 1.00 96.94 115 ASN A C 1
ATOM 869 O O . ASN A 1 115 ? 28.616 -5.209 -28.471 1.00 96.94 115 ASN A O 1
ATOM 873 N N . LEU A 1 116 ? 27.238 -6.955 -28.274 1.00 97.00 116 LEU A N 1
ATOM 874 C CA . LEU A 1 116 ? 28.121 -7.894 -28.966 1.00 97.00 116 LEU A CA 1
ATOM 875 C C . LEU A 1 116 ? 28.327 -7.480 -30.430 1.00 97.00 116 LEU A C 1
ATOM 877 O O . LEU A 1 116 ? 29.457 -7.466 -30.913 1.00 97.00 116 LEU A O 1
ATOM 881 N N . VAL A 1 117 ? 27.262 -7.039 -31.108 1.00 97.69 117 VAL A N 1
ATOM 882 C CA . VAL A 1 117 ? 27.344 -6.451 -32.453 1.00 97.69 117 VAL A CA 1
ATOM 883 C C . VAL A 1 117 ? 28.221 -5.198 -32.450 1.00 97.69 117 VAL A C 1
ATOM 885 O O . VAL A 1 117 ? 29.095 -5.074 -33.306 1.00 97.69 117 VAL A O 1
ATOM 888 N N . ALA A 1 118 ? 28.049 -4.293 -31.484 1.00 96.81 118 ALA A N 1
ATOM 889 C CA . ALA A 1 118 ? 28.877 -3.093 -31.375 1.00 96.81 118 ALA A CA 1
ATOM 890 C C . ALA A 1 118 ? 30.369 -3.428 -31.190 1.00 96.81 118 ALA A C 1
ATOM 892 O O . ALA A 1 118 ? 31.217 -2.835 -31.856 1.00 96.81 118 ALA A O 1
ATOM 893 N N . LEU A 1 119 ? 30.693 -4.415 -30.349 1.00 97.75 119 LEU A N 1
ATOM 894 C CA . LEU A 1 119 ? 32.067 -4.885 -30.147 1.00 97.75 119 LEU A CA 1
ATOM 895 C C . LEU A 1 119 ? 32.664 -5.491 -31.418 1.00 97.75 119 LEU A C 1
ATOM 897 O O . LEU A 1 119 ? 33.811 -5.201 -31.749 1.00 97.75 119 LEU A O 1
ATOM 901 N N . VAL A 1 120 ? 31.891 -6.293 -32.153 1.00 97.56 120 VAL A N 1
ATOM 902 C CA . VAL A 1 120 ? 32.331 -6.870 -33.432 1.00 97.56 120 VAL A CA 1
ATOM 903 C C . VAL A 1 120 ? 32.612 -5.770 -34.454 1.00 97.56 120 VAL A C 1
ATOM 905 O O . VAL A 1 120 ? 33.650 -5.802 -35.112 1.00 97.56 120 VAL A O 1
ATOM 908 N N . LEU A 1 121 ? 31.732 -4.772 -34.562 1.00 97.88 121 LEU A N 1
ATOM 909 C CA . LEU A 1 121 ? 31.926 -3.633 -35.463 1.00 97.88 121 LEU A CA 1
ATOM 910 C C . LEU A 1 121 ? 33.165 -2.815 -35.087 1.00 97.88 121 LEU A C 1
ATOM 912 O O . LEU A 1 121 ? 33.951 -2.455 -35.963 1.00 97.88 121 LEU A O 1
ATOM 916 N N . LEU A 1 122 ? 33.375 -2.564 -33.794 1.00 97.31 122 LEU A N 1
ATOM 917 C CA . LEU A 1 122 ? 34.548 -1.849 -33.299 1.00 97.31 122 LEU A CA 1
ATOM 918 C C . LEU A 1 122 ? 35.841 -2.624 -33.582 1.00 97.31 122 LEU A C 1
ATOM 920 O O . LEU A 1 122 ? 36.805 -2.048 -34.082 1.00 97.31 122 LEU A O 1
ATOM 924 N N . ALA A 1 123 ? 35.856 -3.930 -33.310 1.00 96.44 123 ALA A N 1
ATOM 925 C CA . ALA A 1 123 ? 37.000 -4.792 -33.585 1.00 96.44 123 ALA A CA 1
ATOM 926 C C . ALA A 1 123 ? 37.316 -4.850 -35.086 1.00 96.44 123 ALA A C 1
ATOM 928 O O . ALA A 1 123 ? 38.480 -4.754 -35.473 1.00 96.44 123 ALA A O 1
ATOM 929 N N . ALA A 1 124 ? 36.293 -4.942 -35.940 1.00 96.38 124 ALA A N 1
ATOM 930 C CA . ALA A 1 124 ? 36.456 -4.911 -37.390 1.00 96.38 124 ALA A CA 1
ATOM 931 C C . ALA A 1 124 ? 37.038 -3.572 -37.869 1.00 96.38 124 ALA A C 1
ATOM 933 O O . ALA A 1 124 ? 37.982 -3.560 -38.660 1.00 96.38 124 ALA A O 1
ATOM 934 N N . ALA A 1 125 ? 36.529 -2.448 -37.357 1.00 95.38 125 ALA A N 1
ATOM 935 C CA . ALA A 1 125 ? 37.051 -1.120 -37.671 1.00 95.38 125 ALA A CA 1
ATOM 936 C C . ALA A 1 125 ? 38.510 -0.957 -37.217 1.00 95.38 125 ALA A C 1
ATOM 938 O O . ALA A 1 125 ? 39.340 -0.467 -37.983 1.00 95.38 125 ALA A O 1
ATOM 939 N N . ALA A 1 126 ? 38.848 -1.427 -36.013 1.00 93.62 126 ALA A N 1
ATOM 940 C CA . ALA A 1 126 ? 40.214 -1.410 -35.497 1.00 93.62 126 ALA A CA 1
ATOM 941 C C . ALA A 1 126 ? 41.158 -2.280 -36.341 1.00 93.62 126 ALA A C 1
ATOM 943 O O . ALA A 1 126 ? 42.255 -1.843 -36.679 1.00 93.62 126 ALA A O 1
ATOM 944 N N . ALA A 1 127 ? 40.728 -3.480 -36.740 1.00 93.31 127 ALA A N 1
ATOM 945 C CA . ALA A 1 127 ? 41.513 -4.373 -37.590 1.00 93.31 127 ALA A CA 1
ATOM 946 C C . ALA A 1 127 ? 41.757 -3.780 -38.987 1.00 93.31 127 ALA A C 1
ATOM 948 O O . ALA A 1 127 ? 42.873 -3.849 -39.505 1.00 93.31 127 ALA A O 1
ATOM 949 N N . LEU A 1 128 ? 40.738 -3.157 -39.588 1.00 93.94 128 LEU A N 1
ATOM 950 C CA . LEU A 1 128 ? 40.870 -2.446 -40.862 1.00 93.94 128 LEU A CA 1
ATOM 951 C C . LEU A 1 128 ? 41.811 -1.243 -40.737 1.00 93.94 128 LEU A C 1
ATOM 953 O O . LEU A 1 128 ? 42.700 -1.073 -41.573 1.00 93.94 128 LEU A O 1
ATOM 957 N N . GLY A 1 129 ? 41.669 -0.456 -39.669 1.00 92.31 129 GLY A N 1
ATOM 958 C CA . GLY A 1 129 ? 42.553 0.667 -39.365 1.00 92.31 129 GLY A CA 1
ATOM 959 C C . GLY A 1 129 ? 44.002 0.222 -39.179 1.00 92.31 129 GLY A C 1
ATOM 960 O O . GLY A 1 129 ? 44.902 0.786 -39.794 1.00 92.31 129 GLY A O 1
ATOM 961 N N . TRP A 1 130 ? 44.241 -0.846 -38.417 1.00 90.44 130 TRP A N 1
ATOM 962 C CA . TRP A 1 130 ? 45.575 -1.416 -38.238 1.00 90.44 130 TRP A CA 1
ATOM 963 C C . TRP A 1 130 ? 46.158 -1.939 -39.551 1.00 90.44 130 TRP A C 1
ATOM 965 O O . TRP A 1 130 ? 47.326 -1.713 -39.844 1.00 90.44 130 TRP A O 1
ATOM 975 N N . ARG A 1 131 ? 45.355 -2.593 -40.395 1.00 92.56 131 ARG A N 1
ATOM 976 C CA . ARG A 1 131 ? 45.816 -3.070 -41.705 1.00 92.56 131 ARG A CA 1
ATOM 977 C C . ARG A 1 131 ? 46.267 -1.928 -42.622 1.00 92.56 131 ARG A C 1
ATOM 979 O O . ARG A 1 131 ? 47.178 -2.135 -43.416 1.00 92.56 131 ARG A O 1
ATOM 986 N N . HIS A 1 132 ? 45.633 -0.758 -42.544 1.00 89.31 132 HIS A N 1
ATOM 987 C CA . HIS A 1 132 ? 45.976 0.394 -43.384 1.00 89.31 132 HIS A CA 1
ATOM 988 C C . HIS A 1 132 ? 47.077 1.279 -42.790 1.00 89.31 132 HIS A C 1
ATOM 990 O O . HIS A 1 132 ? 48.011 1.649 -43.495 1.00 89.31 132 HIS A O 1
ATOM 996 N N . TYR A 1 133 ? 46.990 1.600 -41.501 1.00 86.75 133 TYR A N 1
ATOM 997 C CA . TYR A 1 133 ? 47.855 2.584 -40.843 1.00 86.75 133 TYR A CA 1
ATOM 998 C C . TYR A 1 133 ? 48.891 1.957 -39.904 1.00 86.75 133 TYR A C 1
ATOM 1000 O O . TYR A 1 133 ? 49.891 2.591 -39.575 1.00 86.75 133 TYR A O 1
ATOM 1008 N N . GLY A 1 134 ? 48.692 0.705 -39.490 1.00 78.62 134 GLY A N 1
ATOM 1009 C CA . GLY A 1 134 ? 49.581 -0.018 -38.577 1.00 78.62 134 GLY A CA 1
ATOM 1010 C C . GLY A 1 134 ? 51.023 -0.158 -39.074 1.00 78.62 134 GLY A C 1
ATOM 1011 O O . GLY A 1 134 ? 51.927 0.118 -38.288 1.00 78.62 134 GLY A O 1
ATOM 1012 N N . PRO A 1 135 ? 51.290 -0.499 -40.355 1.00 79.12 135 PRO A N 1
ATOM 1013 C CA . PRO A 1 135 ? 52.665 -0.607 -40.848 1.00 79.12 135 PRO A CA 1
ATOM 1014 C C . PRO A 1 135 ? 53.430 0.720 -40.742 1.00 79.12 135 PRO A C 1
ATOM 1016 O O . PRO A 1 135 ? 54.596 0.735 -40.358 1.00 79.12 135 PRO A O 1
ATOM 1019 N N . ALA A 1 136 ? 52.755 1.837 -41.033 1.00 78.31 136 ALA A N 1
ATOM 1020 C CA . ALA A 1 136 ? 53.334 3.174 -40.944 1.00 78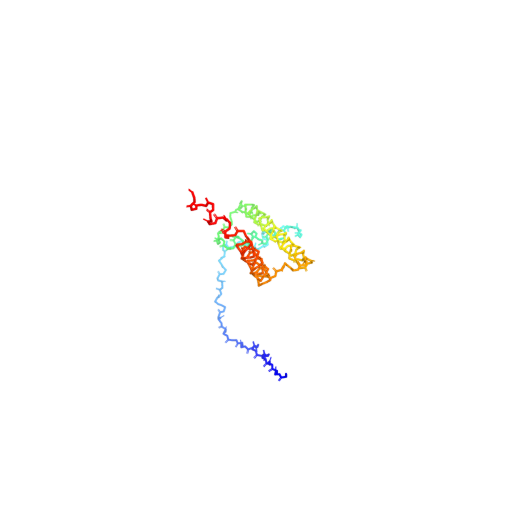.31 136 ALA A CA 1
ATOM 1021 C C . ALA A 1 136 ? 53.562 3.613 -39.486 1.00 78.31 136 ALA A C 1
ATOM 1023 O O . ALA A 1 136 ? 54.587 4.215 -39.178 1.00 78.31 136 ALA A O 1
ATOM 1024 N N . LEU A 1 137 ? 52.643 3.268 -38.579 1.00 74.75 137 LEU A N 1
ATOM 1025 C CA . LEU A 1 137 ? 52.771 3.557 -37.148 1.00 74.75 137 LEU A CA 1
ATOM 1026 C C . LEU A 1 137 ? 53.927 2.787 -36.495 1.00 74.75 137 LEU A C 1
ATOM 1028 O O . LEU A 1 137 ?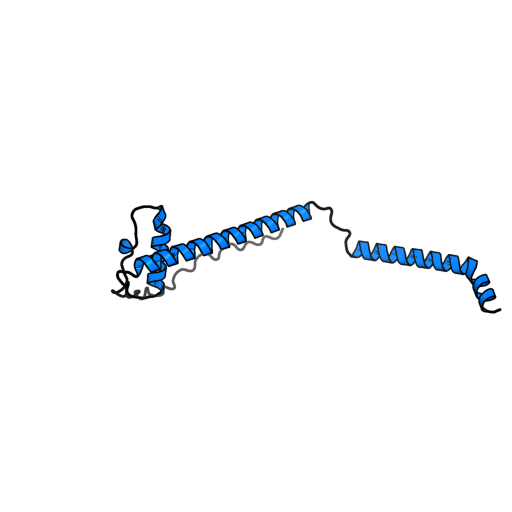 54.674 3.368 -35.715 1.00 74.75 137 LEU A O 1
ATOM 1032 N N . VAL A 1 138 ? 54.119 1.508 -36.832 1.00 79.75 138 VAL A N 1
ATOM 1033 C CA . VAL A 1 138 ? 55.240 0.708 -36.304 1.00 79.75 138 VAL A CA 1
ATOM 1034 C C . VAL A 1 138 ? 56.585 1.232 -36.816 1.00 79.75 138 VAL A C 1
ATOM 1036 O O . VAL A 1 138 ? 57.541 1.301 -36.047 1.00 79.75 138 VAL A O 1
ATOM 1039 N N . ALA A 1 139 ? 56.656 1.655 -38.081 1.00 76.00 139 ALA A N 1
ATOM 1040 C CA . ALA A 1 139 ? 57.864 2.251 -38.649 1.00 76.00 139 ALA A CA 1
ATOM 1041 C C . ALA A 1 139 ? 58.241 3.593 -37.991 1.00 76.00 139 ALA A C 1
ATOM 1043 O O . ALA A 1 139 ? 59.424 3.866 -37.830 1.00 76.00 139 ALA A O 1
ATOM 1044 N N . TRP A 1 140 ? 57.254 4.402 -37.584 1.00 71.50 140 TRP A N 1
ATOM 1045 C CA . TRP A 1 140 ? 57.470 5.685 -36.901 1.00 71.50 140 TRP A CA 1
ATOM 1046 C C . TRP A 1 140 ? 57.894 5.534 -35.432 1.00 71.50 140 TRP A C 1
ATOM 1048 O O . TRP A 1 140 ? 58.701 6.313 -34.946 1.00 71.50 140 TRP A O 1
ATOM 1058 N N . VAL A 1 141 ? 57.376 4.529 -34.715 1.00 78.25 141 VAL A N 1
ATOM 1059 C CA . VAL A 1 141 ? 57.771 4.260 -33.315 1.00 78.25 141 VAL A CA 1
ATOM 1060 C C . VAL A 1 141 ? 59.158 3.602 -33.223 1.00 78.25 141 VAL A C 1
ATOM 1062 O O . VAL A 1 141 ? 59.811 3.691 -32.188 1.00 78.25 141 VAL A O 1
ATOM 1065 N N . GLY A 1 142 ? 59.604 2.922 -34.284 1.00 69.50 142 GLY A N 1
ATOM 1066 C CA . GLY A 1 142 ? 60.902 2.244 -34.339 1.00 69.50 142 GLY A CA 1
ATOM 1067 C C . GLY A 1 142 ? 62.089 3.103 -34.800 1.00 69.50 142 GLY A C 1
ATOM 1068 O O . GLY A 1 142 ? 63.209 2.592 -34.788 1.00 69.50 142 GLY A O 1
ATOM 1069 N N . SER A 1 143 ? 61.858 4.350 -35.228 1.00 60.19 143 SER A N 1
ATOM 1070 C CA . SER A 1 143 ? 62.885 5.329 -35.631 1.00 60.19 143 SER A CA 1
ATOM 1071 C C . SER A 1 143 ? 63.198 6.313 -34.514 1.00 60.19 143 SER A C 1
ATOM 1073 O O . SER A 1 143 ? 64.395 6.594 -34.299 1.00 60.19 143 SER A O 1
#

Secondary structure (DSSP, 8-state):
-------------------------TTSPPGGGT--SSGGGHHHHHHHHHHHHHHT----TTHHHHHHHHHHHHHHHHHHHHHHHHHHHHHHHHHHHHHHHSPPPPPHHHHHHHHHHHHHHHHHHHHHHHHHHHHHHHHHHT-